Protein AF-A0AAE3ZJN9-F1 (afdb_monomer)

Secondary structure (DSSP, 8-state):
--------HHHHHHHHHHHHHHHHHHHHHHHHHHHHTT-TTTTTTTSHHHHHHHHHHHHHHHHHHHHHHHHHHHHHHHHHHHHHHHHHHHHHHHHHHHHHHTTT--

Foldseek 3Di:
DPPPDPDDLVVLLVVLVVLLVVLVVLVVVLVVLVVVLPPCVPQDPVRSVVSVVVNVVSVVVSVVSVVSSVVSNVVSVVSNVVSVVVVVVVVVVVVVVVVVVVVVPD

Nearest PDB structures (foldseek):
  6yvd-assembly1_D  TM=7.769E-01  e=5.037E+00  Saccharomyces cerevisiae S288C
  2b5u-assembly2_C  TM=4.331E-01  e=5.037E+00  Escherichia coli

Organism: NCBI:txid587534

Sequence (106 aa):
MADGWAVDPDQIRDHATAVDGLAGRIDTVQGASAHIARNDEAYGLLCGWIGAVLEGRHQRQDELTGRLQSNLRTAAELLRRSADGYDAADADSAAGLRSIGSRLDP

Solvent-accessible surface area (backbone atoms only — not comparable to full-atom values): 5878 Å² total; per-residue (Å²): 129,83,85,74,75,89,72,58,45,64,60,34,45,51,48,20,51,53,36,44,51,52,31,50,53,49,50,52,49,50,57,53,48,65,58,61,75,69,49,81,73,79,55,42,92,90,38,47,71,56,52,56,58,51,46,62,49,48,56,55,47,50,54,53,51,50,52,49,34,52,50,32,50,51,49,24,51,50,34,42,54,51,22,53,50,50,54,50,54,50,51,53,51,53,49,53,52,50,58,53,49,62,72,71,60,130

Mean predicted aligned error: 8.58 Å

Structure (mmCIF, N/CA/C/O backbone):
data_AF-A0AAE3ZJN9-F1
#
_entry.id   AF-A0AAE3ZJN9-F1
#
loop_
_atom_site.group_PDB
_atom_site.id
_atom_site.type_symbol
_atom_site.label_atom_id
_atom_site.label_alt_id
_atom_site.label_comp_id
_atom_site.label_asym_id
_atom_site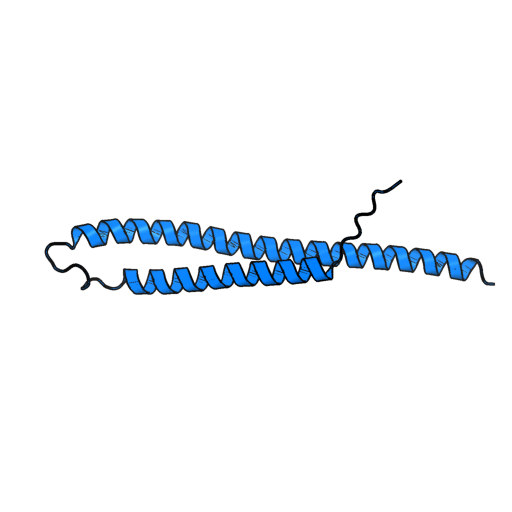.label_entity_id
_atom_site.label_seq_id
_atom_site.pdbx_PDB_ins_code
_atom_site.Cartn_x
_atom_site.Cartn_y
_atom_site.Cartn_z
_atom_site.occupancy
_atom_site.B_iso_or_equiv
_atom_site.auth_seq_id
_atom_site.auth_comp_id
_atom_site.auth_asym_id
_atom_site.auth_atom_id
_atom_site.pdbx_PDB_model_num
ATOM 1 N N . MET A 1 1 ? 31.424 6.284 -11.187 1.00 37.00 1 MET A N 1
ATOM 2 C CA . MET A 1 1 ? 30.723 5.076 -11.661 1.00 37.00 1 MET A CA 1
ATOM 3 C C . MET A 1 1 ? 29.433 5.047 -10.877 1.00 37.00 1 MET A C 1
ATOM 5 O O . MET A 1 1 ? 29.516 5.159 -9.663 1.00 37.00 1 MET A O 1
ATOM 9 N N . ALA A 1 2 ? 28.281 5.112 -11.540 1.00 48.59 2 ALA A N 1
ATOM 10 C CA . ALA A 1 2 ? 27.011 5.104 -10.827 1.00 48.59 2 ALA A CA 1
ATOM 11 C C . ALA A 1 2 ? 26.870 3.738 -10.154 1.00 48.59 2 ALA A C 1
ATOM 13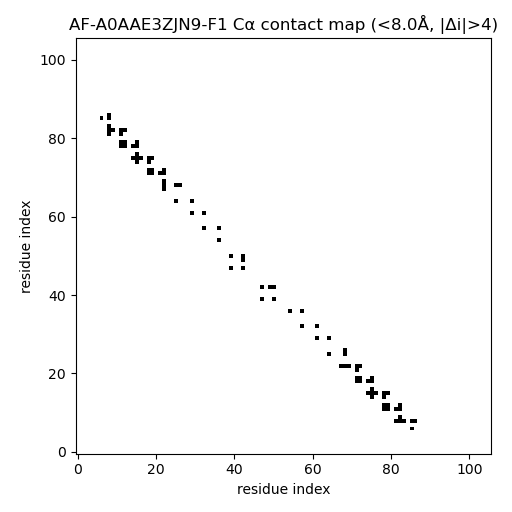 O O . ALA A 1 2 ? 26.924 2.723 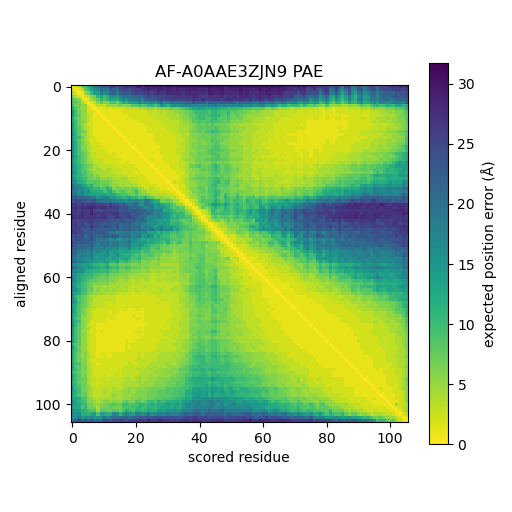-10.849 1.00 48.59 2 ALA A O 1
ATOM 14 N N . ASP A 1 3 ? 26.738 3.717 -8.830 1.00 54.50 3 ASP A N 1
ATOM 15 C CA . ASP A 1 3 ? 26.266 2.540 -8.108 1.00 54.50 3 ASP A CA 1
ATOM 16 C C . ASP A 1 3 ? 24.814 2.320 -8.539 1.00 54.50 3 ASP A C 1
ATOM 18 O O . ASP A 1 3 ? 23.869 2.848 -7.952 1.00 54.50 3 ASP A O 1
ATOM 22 N N . GLY A 1 4 ? 24.651 1.638 -9.672 1.00 56.75 4 GLY A N 1
ATOM 23 C CA . GLY A 1 4 ? 23.361 1.246 -10.204 1.00 56.75 4 GLY A CA 1
ATOM 24 C C . GLY A 1 4 ? 22.784 0.203 -9.270 1.00 56.75 4 GLY A C 1
ATOM 25 O O . GLY A 1 4 ? 23.149 -0.968 -9.338 1.00 56.75 4 GLY A O 1
ATOM 26 N N . TRP A 1 5 ? 21.912 0.632 -8.366 1.00 58.94 5 TRP A N 1
ATOM 27 C CA . TRP A 1 5 ? 21.085 -0.294 -7.617 1.00 58.94 5 TRP A CA 1
ATOM 28 C C . TRP A 1 5 ? 20.205 -1.034 -8.623 1.00 58.94 5 TRP A C 1
ATOM 30 O O . TRP A 1 5 ? 19.355 -0.422 -9.267 1.00 58.94 5 TRP A O 1
ATOM 40 N N . ALA A 1 6 ? 20.437 -2.340 -8.772 1.00 69.06 6 ALA A N 1
ATOM 41 C CA . ALA A 1 6 ? 19.547 -3.237 -9.495 1.00 69.06 6 ALA A CA 1
ATOM 42 C C . ALA A 1 6 ? 18.267 -3.389 -8.666 1.00 69.06 6 ALA A C 1
ATOM 44 O O . ALA A 1 6 ? 18.143 -4.283 -7.831 1.00 69.06 6 ALA A O 1
ATOM 45 N N . VAL A 1 7 ? 17.368 -2.425 -8.822 1.00 81.88 7 VAL A N 1
ATOM 46 C CA . VAL A 1 7 ? 16.034 -2.458 -8.241 1.00 81.88 7 VAL A CA 1
ATOM 47 C C . VAL A 1 7 ? 15.113 -3.117 -9.248 1.00 81.88 7 VAL A C 1
ATOM 49 O O . VAL A 1 7 ? 15.090 -2.729 -10.410 1.00 81.88 7 VAL A O 1
ATOM 52 N N . ASP A 1 8 ? 14.367 -4.109 -8.779 1.00 90.56 8 ASP A N 1
ATOM 53 C CA . ASP A 1 8 ? 13.300 -4.757 -9.526 1.00 90.56 8 ASP A CA 1
ATOM 54 C C . ASP A 1 8 ? 11.983 -3.988 -9.279 1.00 90.56 8 ASP A C 1
ATOM 56 O O . ASP A 1 8 ? 11.480 -3.994 -8.145 1.00 90.56 8 ASP A O 1
ATOM 60 N N . PRO A 1 9 ? 11.429 -3.290 -10.289 1.00 93.94 9 PRO A N 1
ATOM 61 C CA . PRO A 1 9 ? 10.187 -2.530 -10.151 1.00 93.94 9 PRO A CA 1
ATOM 62 C C . PRO A 1 9 ? 8.997 -3.403 -9.740 1.00 93.94 9 PRO A C 1
ATOM 64 O O . PRO A 1 9 ? 8.104 -2.926 -9.034 1.00 93.94 9 PRO A O 1
ATOM 67 N N . ASP A 1 10 ? 8.999 -4.687 -10.099 1.00 95.31 10 ASP A N 1
ATOM 68 C CA . ASP A 1 10 ? 7.913 -5.599 -9.749 1.00 95.31 10 ASP A CA 1
ATOM 69 C C . ASP A 1 10 ? 7.943 -5.954 -8.259 1.00 95.31 10 ASP A C 1
ATOM 71 O O . ASP A 1 10 ? 6.899 -5.950 -7.609 1.00 95.31 10 ASP A O 1
ATOM 75 N N . GLN A 1 11 ? 9.128 -6.086 -7.653 1.00 95.69 11 GLN A N 1
ATOM 76 C CA . GLN A 1 11 ? 9.244 -6.236 -6.195 1.00 95.69 11 GLN A CA 1
ATOM 77 C C . GLN A 1 11 ? 8.718 -5.007 -5.438 1.00 95.69 11 GLN A C 1
ATOM 79 O O . GLN A 1 11 ? 8.141 -5.137 -4.353 1.00 95.69 11 GLN A O 1
ATOM 84 N N . ILE A 1 12 ? 8.872 -3.803 -6.000 1.00 96.31 12 ILE A N 1
ATOM 85 C CA . ILE A 1 12 ? 8.283 -2.590 -5.418 1.00 96.31 12 ILE A CA 1
ATOM 86 C C . ILE A 1 12 ? 6.750 -2.644 -5.501 1.00 96.31 12 ILE A C 1
ATOM 88 O O . ILE A 1 12 ? 6.070 -2.287 -4.533 1.00 96.31 12 ILE A O 1
ATOM 92 N N . ARG A 1 13 ? 6.191 -3.106 -6.626 1.00 98.06 13 ARG A N 1
ATOM 93 C CA . ARG A 1 13 ? 4.736 -3.265 -6.812 1.00 98.06 13 ARG A CA 1
ATOM 94 C C . ARG A 1 13 ? 4.148 -4.324 -5.883 1.00 98.06 13 ARG A C 1
ATOM 96 O O . ARG A 1 13 ? 3.086 -4.100 -5.294 1.00 98.06 13 ARG A O 1
ATOM 103 N N . ASP A 1 14 ? 4.862 -5.423 -5.678 1.00 98.00 14 ASP A N 1
ATOM 104 C CA . ASP A 1 14 ? 4.499 -6.453 -4.707 1.00 98.00 14 ASP A CA 1
ATOM 105 C C . ASP A 1 14 ? 4.495 -5.890 -3.283 1.00 98.00 14 ASP A C 1
ATOM 107 O O . ASP A 1 14 ? 3.549 -6.106 -2.518 1.00 98.00 14 ASP A O 1
ATOM 111 N N . HIS A 1 15 ? 5.502 -5.086 -2.927 1.00 97.44 15 HIS A N 1
ATOM 112 C CA . HIS A 1 15 ? 5.531 -4.431 -1.624 1.00 97.44 15 HIS A CA 1
ATOM 113 C C . HIS A 1 15 ? 4.382 -3.429 -1.453 1.00 97.44 15 HIS A C 1
ATOM 115 O O . HIS A 1 15 ? 3.732 -3.422 -0.406 1.00 97.44 15 HIS A O 1
ATOM 121 N N . ALA A 1 16 ? 4.066 -2.635 -2.480 1.00 98.25 16 ALA A N 1
ATOM 122 C CA . ALA A 1 16 ? 2.909 -1.741 -2.461 1.00 98.25 16 ALA A CA 1
ATOM 123 C C . ALA A 1 16 ? 1.600 -2.514 -2.215 1.00 98.25 16 ALA A C 1
ATOM 125 O O . ALA A 1 16 ? 0.780 -2.096 -1.397 1.00 98.25 16 ALA A O 1
ATOM 126 N N . THR A 1 17 ? 1.443 -3.682 -2.844 1.00 98.25 17 THR A N 1
ATOM 127 C CA . THR A 1 17 ? 0.295 -4.580 -2.632 1.00 98.25 17 THR A CA 1
ATOM 128 C C . THR A 1 17 ? 0.239 -5.107 -1.196 1.00 98.25 17 THR A C 1
ATOM 130 O O . THR A 1 17 ? -0.826 -5.130 -0.576 1.00 98.25 17 THR A O 1
ATOM 133 N N . ALA A 1 18 ? 1.382 -5.482 -0.617 1.00 98.12 18 ALA A N 1
ATOM 134 C CA . ALA A 1 18 ? 1.454 -5.907 0.780 1.00 98.12 18 ALA A CA 1
ATOM 135 C C . ALA A 1 18 ? 1.073 -4.775 1.756 1.00 98.12 18 ALA A C 1
ATOM 137 O O . ALA A 1 18 ? 0.367 -5.014 2.742 1.00 98.12 18 ALA A O 1
ATOM 138 N N . VAL A 1 19 ? 1.497 -3.539 1.472 1.00 98.06 19 VAL A N 1
ATOM 139 C CA . VAL A 1 19 ? 1.137 -2.346 2.256 1.00 98.06 19 VAL A CA 1
ATOM 140 C C . VAL A 1 19 ? -0.364 -2.055 2.162 1.00 98.06 19 VAL A C 1
ATOM 142 O O . VAL A 1 19 ? -0.994 -1.802 3.193 1.00 98.06 19 VAL A O 1
ATOM 145 N N . ASP A 1 20 ? -0.965 -2.167 0.975 1.00 97.56 20 ASP A N 1
ATOM 146 C CA . ASP A 1 20 ? -2.420 -2.053 0.803 1.00 97.56 20 ASP A CA 1
ATOM 147 C C . ASP A 1 20 ? -3.169 -3.135 1.602 1.00 97.56 20 ASP A C 1
ATOM 149 O O . ASP A 1 20 ? -4.168 -2.849 2.267 1.00 97.56 20 ASP A O 1
ATOM 153 N N . GLY A 1 21 ? -2.645 -4.364 1.630 1.00 96.81 21 GLY A N 1
ATOM 154 C CA . GLY A 1 21 ? -3.171 -5.442 2.470 1.00 96.81 21 GLY A CA 1
ATOM 155 C C . GLY A 1 21 ? -3.147 -5.103 3.966 1.00 96.81 21 GLY A C 1
ATOM 156 O O . GLY A 1 21 ? -4.115 -5.367 4.685 1.00 96.81 21 GLY A O 1
ATOM 157 N N . LEU A 1 22 ? -2.077 -4.465 4.452 1.00 95.69 22 LEU A N 1
ATOM 158 C CA . LEU A 1 22 ? -2.007 -3.984 5.835 1.00 95.69 22 LEU A CA 1
ATOM 159 C C . LEU A 1 22 ? -3.030 -2.869 6.103 1.00 95.69 22 LEU A C 1
ATOM 161 O O . LEU A 1 22 ? -3.706 -2.906 7.133 1.00 95.69 22 LEU A O 1
ATOM 165 N N . ALA A 1 23 ? -3.191 -1.921 5.178 1.00 94.69 23 ALA A N 1
ATOM 166 C CA . ALA A 1 23 ? -4.204 -0.871 5.284 1.00 94.69 23 ALA A CA 1
ATOM 167 C C . ALA A 1 23 ? -5.634 -1.446 5.326 1.00 94.69 23 ALA A C 1
ATOM 169 O O . ALA A 1 23 ? -6.475 -0.956 6.083 1.00 94.69 23 ALA A O 1
ATOM 170 N N . GLY A 1 24 ? -5.902 -2.520 4.574 1.00 93.19 24 GLY A N 1
ATOM 171 C CA . GLY A 1 24 ? -7.172 -3.250 4.619 1.00 93.19 24 GLY A CA 1
ATOM 172 C C . GLY A 1 24 ? -7.425 -3.943 5.962 1.00 93.19 24 GLY A C 1
ATOM 173 O O . GLY A 1 24 ? -8.522 -3.865 6.505 1.00 93.19 24 GLY A O 1
ATOM 174 N N . ARG A 1 25 ? -6.400 -4.552 6.569 1.00 93.00 25 ARG A N 1
ATOM 175 C CA . ARG A 1 25 ? -6.522 -5.148 7.916 1.00 93.00 25 ARG A CA 1
ATOM 176 C C . ARG A 1 25 ? -6.850 -4.106 8.983 1.00 93.00 25 ARG A C 1
ATOM 178 O O . ARG A 1 25 ? -7.581 -4.403 9.923 1.00 93.00 25 ARG A O 1
ATOM 185 N N . ILE A 1 26 ? -6.320 -2.894 8.835 1.00 90.19 26 ILE A N 1
ATOM 186 C CA . ILE A 1 26 ? -6.646 -1.770 9.713 1.00 90.19 26 ILE A CA 1
ATOM 187 C C . ILE A 1 26 ? -8.121 -1.365 9.580 1.00 90.19 26 ILE A C 1
ATOM 189 O O . ILE A 1 26 ? -8.769 -1.112 10.593 1.00 90.19 26 ILE A O 1
ATOM 193 N N . ASP A 1 27 ? -8.663 -1.377 8.362 1.00 87.44 27 ASP A N 1
ATOM 194 C CA . ASP A 1 27 ? -10.087 -1.128 8.107 1.00 87.44 27 ASP A CA 1
ATOM 195 C C . ASP A 1 27 ? -10.975 -2.140 8.850 1.00 87.44 27 ASP A C 1
ATOM 197 O O . ASP A 1 27 ? -11.920 -1.771 9.546 1.00 87.44 27 ASP A O 1
ATOM 201 N N . THR A 1 28 ? -10.601 -3.425 8.808 1.00 88.69 28 THR A N 1
ATOM 202 C CA . THR A 1 28 ? -11.286 -4.482 9.566 1.00 88.69 28 THR A CA 1
ATOM 203 C C . 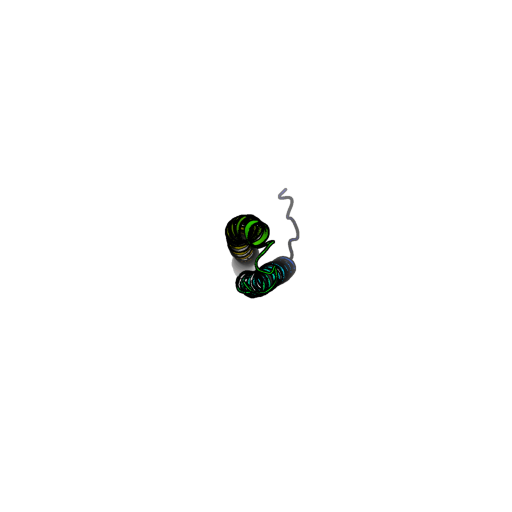THR A 1 28 ? -11.252 -4.227 11.076 1.00 88.69 28 THR A C 1
ATOM 205 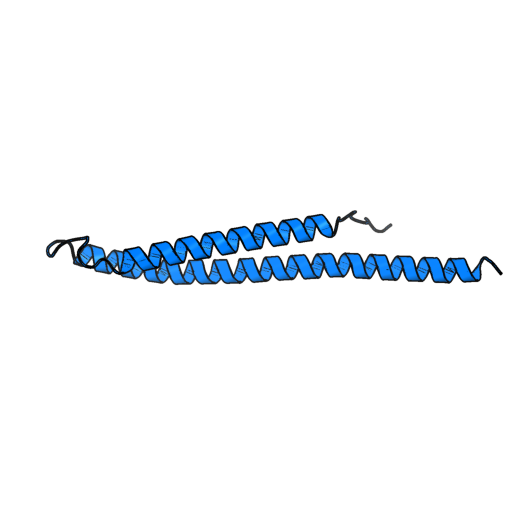O O . THR A 1 28 ? -12.261 -4.430 11.752 1.00 88.69 28 THR A O 1
ATOM 208 N N . VAL A 1 29 ? -10.119 -3.767 11.620 1.00 85.81 29 VAL A N 1
ATOM 209 C CA . VAL A 1 29 ? -9.996 -3.430 13.049 1.00 85.81 29 VAL A CA 1
ATOM 210 C C . VAL A 1 29 ? -10.916 -2.266 13.423 1.00 85.81 29 VAL A C 1
ATOM 212 O O . VAL A 1 29 ? -11.601 -2.353 14.440 1.00 85.81 29 VAL A O 1
ATOM 215 N N . GLN A 1 30 ? -10.993 -1.217 12.599 1.00 83.31 30 GLN A N 1
ATOM 216 C CA . GLN A 1 30 ? -11.921 -0.104 12.833 1.00 83.31 30 GLN A CA 1
ATOM 217 C C . GLN A 1 30 ? -13.381 -0.550 12.768 1.00 83.31 30 GLN A C 1
ATOM 219 O O . GLN A 1 30 ? -14.167 -0.207 13.650 1.00 83.31 30 GLN A O 1
ATOM 224 N N . GLY A 1 31 ? -13.741 -1.365 11.774 1.00 80.94 31 GLY A N 1
ATOM 225 C CA . GLY A 1 31 ? -15.088 -1.921 11.662 1.00 80.94 31 GLY A CA 1
ATOM 226 C C . GLY A 1 31 ? -15.489 -2.738 12.895 1.00 80.94 31 GLY A C 1
ATOM 227 O O . GLY A 1 31 ? -16.602 -2.590 13.401 1.00 80.94 31 GLY A O 1
ATOM 228 N N . ALA A 1 32 ? -14.567 -3.549 13.426 1.00 81.31 32 ALA A N 1
ATOM 229 C CA . ALA A 1 32 ? -14.782 -4.304 14.659 1.00 81.31 32 ALA A CA 1
ATOM 230 C C . ALA A 1 32 ? -14.897 -3.389 15.895 1.00 81.31 32 ALA A C 1
ATOM 232 O O . ALA A 1 32 ? -15.803 -3.573 16.708 1.00 81.31 32 ALA A O 1
ATOM 233 N N . SER A 1 33 ? -14.032 -2.377 16.011 1.00 73.31 33 SER A N 1
ATOM 234 C CA . SER A 1 33 ? -14.054 -1.380 17.096 1.00 73.31 33 SER A CA 1
ATOM 235 C C . SER A 1 33 ? -15.398 -0.638 17.158 1.00 73.31 33 SER A C 1
ATOM 237 O O . SER A 1 33 ? -16.062 -0.617 18.197 1.00 73.31 33 SER A O 1
ATOM 239 N N . ALA A 1 34 ? -15.881 -0.149 16.011 1.00 73.19 34 ALA A N 1
ATOM 240 C CA . ALA A 1 34 ? -17.157 0.561 15.884 1.00 73.19 34 ALA A CA 1
ATOM 241 C C . ALA A 1 34 ? -18.394 -0.318 16.164 1.00 73.19 34 ALA A C 1
ATOM 243 O O . ALA A 1 34 ? -19.492 0.191 16.419 1.00 73.19 34 ALA A O 1
ATOM 244 N N . HIS A 1 35 ? -18.254 -1.643 16.083 1.00 70.31 35 HIS A N 1
ATOM 245 C CA . HIS A 1 35 ? -19.305 -2.574 16.487 1.00 70.31 35 HIS A CA 1
ATOM 246 C C . HIS A 1 35 ? -19.377 -2.712 18.016 1.00 70.31 35 HIS A C 1
ATOM 248 O O . HIS A 1 35 ? -20.471 -2.740 18.573 1.00 70.31 35 HIS A O 1
ATOM 254 N N . ILE A 1 36 ? -18.227 -2.729 18.699 1.00 65.88 36 ILE A N 1
ATOM 255 C CA . ILE A 1 36 ? -18.127 -2.885 20.160 1.00 65.88 36 ILE A CA 1
ATOM 256 C C . ILE A 1 36 ? -18.570 -1.612 20.899 1.00 65.88 36 ILE A C 1
ATOM 258 O O . ILE A 1 36 ? -19.243 -1.710 21.922 1.00 65.88 36 ILE A O 1
ATOM 262 N N . ALA A 1 37 ? -18.247 -0.428 20.368 1.00 61.62 37 ALA A N 1
ATOM 263 C CA . ALA A 1 37 ? -18.606 0.873 20.951 1.00 61.62 37 ALA A CA 1
ATOM 264 C C . ALA A 1 37 ? -20.127 1.108 21.106 1.00 61.62 37 ALA A C 1
ATOM 266 O O . ALA A 1 37 ? -20.549 1.923 21.913 1.00 61.62 37 ALA A O 1
ATOM 267 N N . ARG A 1 38 ? -20.974 0.373 20.369 1.00 54.75 38 ARG A N 1
ATOM 268 C CA . ARG A 1 38 ? -22.443 0.533 20.385 1.00 54.75 38 ARG A CA 1
ATOM 269 C C . ARG A 1 38 ? -23.185 -0.442 21.302 1.00 54.75 38 ARG A C 1
ATOM 271 O O . ARG A 1 38 ? -24.404 -0.554 21.199 1.00 54.75 38 ARG A O 1
ATOM 278 N N . ASN A 1 39 ? -22.481 -1.171 22.166 1.00 60.00 39 ASN A N 1
ATOM 279 C CA . ASN A 1 39 ? -23.114 -2.088 23.111 1.00 60.00 39 ASN A CA 1
ATOM 280 C C . ASN A 1 39 ? -23.244 -1.456 24.506 1.00 60.00 39 ASN A C 1
ATOM 282 O O . ASN A 1 39 ? -22.533 -1.826 25.443 1.00 60.00 39 ASN A O 1
ATOM 286 N N . ASP A 1 40 ? -24.181 -0.516 24.637 1.00 56.12 40 ASP A N 1
ATOM 287 C CA . ASP A 1 40 ? -24.498 0.173 25.899 1.00 56.12 40 ASP A CA 1
ATOM 288 C C . ASP A 1 40 ? -25.056 -0.775 26.983 1.00 56.12 40 ASP A C 1
ATOM 290 O O . ASP A 1 40 ? -25.067 -0.444 28.170 1.00 56.12 40 ASP A O 1
ATOM 294 N N . GLU A 1 41 ? -25.473 -1.989 26.606 1.00 59.59 41 GLU A N 1
ATOM 295 C CA . GLU A 1 41 ? -25.961 -3.023 27.526 1.00 59.59 41 GLU A CA 1
ATOM 296 C C . GLU A 1 41 ? -24.832 -3.881 28.128 1.00 59.59 41 GLU A C 1
ATOM 298 O O . GLU A 1 41 ? -25.047 -4.565 29.131 1.00 59.59 41 GLU A O 1
ATOM 303 N N . ALA A 1 42 ? -23.611 -3.827 27.578 1.00 59.12 42 ALA A N 1
ATOM 304 C CA . ALA A 1 42 ? -22.519 -4.737 27.939 1.00 59.12 42 ALA A CA 1
ATOM 305 C C . ALA A 1 42 ? -22.031 -4.606 29.392 1.00 59.12 42 ALA A C 1
ATOM 307 O O . ALA A 1 42 ? -21.512 -5.571 29.955 1.00 59.12 42 ALA A O 1
ATOM 308 N N . TYR A 1 43 ? -22.175 -3.426 30.003 1.00 61.75 43 TYR A N 1
ATOM 309 C CA . TYR A 1 43 ? -21.594 -3.138 31.320 1.00 61.75 43 TYR A CA 1
ATOM 310 C C . TYR A 1 43 ? -22.632 -3.040 32.451 1.00 61.75 43 TYR A C 1
ATOM 312 O O . TYR A 1 43 ? -22.259 -3.055 33.623 1.00 61.75 43 TYR A O 1
ATOM 320 N N . GLY A 1 44 ? -23.932 -3.016 32.141 1.00 65.62 44 GLY A N 1
ATOM 321 C CA . GLY A 1 44 ? -24.995 -2.883 33.142 1.00 65.62 44 GLY A CA 1
ATOM 322 C C . GLY A 1 44 ? -24.989 -1.540 33.896 1.00 65.62 44 GLY A C 1
ATOM 323 O O . GLY A 1 44 ? -24.035 -0.762 33.862 1.00 65.62 44 GLY A O 1
ATOM 324 N N . LEU A 1 45 ? -26.079 -1.256 34.618 1.00 70.50 45 LEU A N 1
ATOM 325 C CA . LEU A 1 45 ? -26.349 0.067 35.208 1.00 70.50 45 LEU A CA 1
ATOM 326 C C . LEU A 1 45 ? -25.282 0.536 36.222 1.00 70.50 45 LEU A C 1
ATOM 328 O O . LEU A 1 45 ? -25.054 1.732 36.378 1.00 70.50 45 LEU A O 1
ATOM 332 N N . LEU A 1 46 ? -24.620 -0.402 36.909 1.00 65.50 46 LEU A N 1
ATOM 333 C CA . LEU A 1 46 ? -23.631 -0.105 37.953 1.00 65.50 46 LEU A CA 1
ATOM 334 C C . LEU A 1 46 ? -22.232 0.208 37.397 1.00 65.50 46 LEU A C 1
ATOM 336 O O . LEU A 1 46 ? -21.466 0.919 38.047 1.00 65.50 46 LEU A O 1
ATOM 340 N N . CYS A 1 47 ? -21.898 -0.275 36.196 1.00 68.12 47 CYS A N 1
ATOM 341 C CA . CYS A 1 47 ? -20.581 -0.076 35.582 1.00 68.12 47 CYS A CA 1
ATOM 342 C C . CYS A 1 47 ? -20.617 0.879 34.378 1.00 68.12 47 CYS A C 1
ATOM 344 O O . CYS A 1 47 ? -19.628 0.980 33.656 1.00 68.12 47 CYS A O 1
ATOM 346 N N . GLY A 1 48 ? -21.707 1.628 34.171 1.00 68.94 48 GLY A N 1
ATOM 347 C CA . GLY A 1 48 ? -21.848 2.559 33.040 1.00 68.94 48 GLY A CA 1
ATOM 348 C C . GLY A 1 48 ? -20.746 3.629 32.951 1.00 68.94 48 GLY A C 1
ATOM 349 O O . GLY A 1 48 ? -20.378 4.055 31.858 1.00 68.94 48 GLY A O 1
ATOM 350 N N . TRP A 1 49 ? -20.133 4.005 34.081 1.00 70.69 49 TRP A N 1
ATOM 351 C CA . TRP A 1 49 ? -18.987 4.923 34.106 1.00 70.69 49 TRP A CA 1
ATOM 352 C C . TRP A 1 49 ? -17.735 4.349 33.413 1.00 70.69 49 TRP A C 1
ATOM 354 O O . TRP A 1 49 ? -16.944 5.109 32.855 1.00 70.69 49 TRP A O 1
ATOM 364 N N . ILE A 1 50 ? -17.566 3.019 33.404 1.00 70.75 50 ILE A N 1
ATOM 365 C CA . ILE A 1 50 ? -16.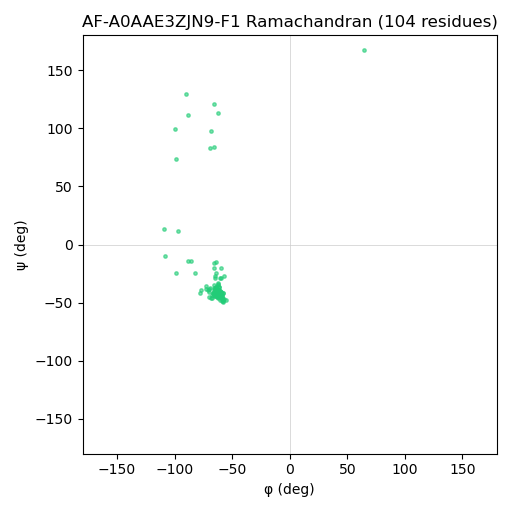480 2.328 32.691 1.00 70.75 50 ILE A CA 1
ATOM 366 C C . ILE A 1 50 ? -16.711 2.426 31.182 1.00 70.75 50 ILE A C 1
ATOM 368 O O . ILE A 1 50 ? -15.769 2.714 30.446 1.00 70.75 50 ILE A O 1
ATOM 372 N N . GLY A 1 51 ? -17.963 2.276 30.736 1.00 71.19 51 GLY A N 1
ATOM 373 C CA . GLY A 1 51 ? -18.353 2.458 29.336 1.00 71.19 51 GLY A CA 1
ATOM 374 C C . GLY A 1 51 ? -17.947 3.832 28.800 1.00 71.19 51 GLY A C 1
ATOM 375 O O . GLY A 1 51 ? -17.264 3.911 27.785 1.00 71.19 51 GLY A O 1
ATOM 376 N N . ALA A 1 52 ? -18.231 4.907 29.542 1.00 69.81 52 ALA A N 1
ATOM 377 C CA . ALA A 1 52 ? -17.854 6.267 29.143 1.00 69.81 52 ALA A CA 1
ATOM 378 C C . ALA A 1 52 ? -16.328 6.478 29.022 1.00 69.81 52 ALA A C 1
ATOM 380 O O . ALA A 1 52 ? -15.856 7.163 28.112 1.00 69.81 52 ALA A O 1
ATOM 381 N N . VAL A 1 53 ? -15.531 5.884 29.920 1.00 75.19 53 VAL A N 1
ATOM 382 C CA . VAL A 1 53 ? -14.058 5.966 29.862 1.00 75.19 53 VAL A CA 1
ATOM 383 C C . VAL A 1 53 ? -13.493 5.164 28.686 1.00 75.19 53 VAL A C 1
ATOM 385 O O . VAL A 1 53 ? -12.525 5.601 28.059 1.00 75.19 53 VAL A O 1
ATOM 388 N N . LEU A 1 54 ? -14.066 3.996 28.393 1.00 75.06 54 LEU A N 1
ATOM 389 C CA . LEU A 1 54 ? -13.656 3.155 27.269 1.00 75.06 54 LEU A CA 1
ATOM 390 C C . LEU A 1 54 ? -14.049 3.779 25.927 1.00 75.06 54 LEU A C 1
ATOM 392 O O . LEU A 1 54 ? -13.222 3.805 25.022 1.00 75.06 54 LEU A O 1
ATOM 396 N N . GLU A 1 55 ? -15.231 4.384 25.838 1.00 76.00 55 GLU A N 1
ATOM 397 C CA . GLU A 1 55 ? -15.709 5.089 24.646 1.00 76.00 55 GLU A CA 1
ATOM 398 C C . GLU A 1 55 ? -14.770 6.241 24.254 1.00 76.00 55 GLU A C 1
ATOM 400 O O . GLU A 1 55 ? -14.302 6.327 23.119 1.00 76.00 55 GLU A O 1
ATOM 405 N N . GLY A 1 56 ? -14.366 7.074 25.221 1.00 74.12 56 GLY A N 1
ATOM 406 C CA . GLY A 1 56 ? -13.390 8.141 24.968 1.00 74.12 56 GLY A CA 1
ATOM 407 C C . GLY A 1 56 ? -11.996 7.633 24.563 1.00 74.12 56 GLY A C 1
ATOM 408 O O . GLY A 1 56 ? -11.234 8.352 23.910 1.00 74.12 56 GLY A O 1
ATOM 409 N N . ARG A 1 57 ? -11.628 6.398 24.938 1.00 78.44 57 ARG A N 1
ATOM 410 C CA . ARG A 1 57 ? -10.393 5.747 24.466 1.00 78.44 57 ARG A CA 1
ATOM 411 C C . ARG A 1 57 ? -10.561 5.199 23.053 1.00 78.44 57 ARG A C 1
ATOM 413 O O . ARG A 1 57 ? -9.649 5.397 22.255 1.00 78.44 57 ARG A O 1
ATOM 420 N N . HIS A 1 58 ? -11.701 4.581 22.747 1.00 77.12 58 HIS A N 1
ATOM 421 C CA . HIS A 1 58 ? -12.024 4.069 21.417 1.00 77.12 58 HIS A CA 1
ATOM 422 C C . HIS A 1 58 ? -12.037 5.187 20.374 1.00 77.12 58 HIS A C 1
ATOM 424 O O . HIS A 1 58 ? -11.317 5.082 19.390 1.00 77.12 58 HIS A O 1
ATOM 430 N N . GLN A 1 59 ? -12.703 6.316 20.636 1.00 79.06 59 GLN A N 1
ATOM 431 C CA . GLN A 1 59 ? -12.730 7.443 19.690 1.00 79.06 59 GLN A CA 1
ATOM 432 C C . GLN A 1 59 ? -11.328 7.978 19.364 1.00 79.06 59 GLN A C 1
ATOM 434 O O . GLN A 1 59 ? -10.982 8.189 18.203 1.00 79.06 59 GLN A O 1
ATOM 439 N N . ARG A 1 60 ? -10.464 8.131 20.377 1.00 81.25 60 ARG A N 1
ATOM 440 C CA . ARG A 1 60 ? -9.068 8.542 20.151 1.00 81.25 60 ARG A CA 1
ATOM 441 C C . ARG A 1 60 ? -8.276 7.486 19.374 1.00 81.25 60 ARG A C 1
ATOM 443 O O . ARG A 1 60 ? -7.381 7.819 18.599 1.00 81.25 60 ARG A O 1
ATOM 450 N N . GLN A 1 61 ? -8.570 6.211 19.599 1.00 82.69 61 GLN A N 1
ATOM 451 C CA . GLN A 1 61 ? -7.941 5.114 18.876 1.00 82.69 61 GLN A CA 1
ATOM 452 C C . GLN A 1 61 ? -8.393 5.084 17.411 1.00 82.69 61 GLN A C 1
ATOM 454 O O . GLN A 1 61 ? -7.554 4.868 16.535 1.00 82.69 61 GLN A O 1
ATOM 459 N N . ASP A 1 62 ? -9.658 5.389 17.128 1.00 84.44 62 ASP A N 1
ATOM 460 C CA . ASP A 1 62 ? -10.201 5.472 15.772 1.00 84.44 62 ASP A CA 1
ATOM 461 C C . ASP A 1 62 ? -9.517 6.585 14.966 1.00 84.44 62 ASP A C 1
ATOM 463 O O . ASP A 1 62 ? -9.096 6.343 13.832 1.00 84.44 62 ASP A O 1
ATOM 467 N N . GLU A 1 63 ? -9.286 7.758 15.570 1.00 86.06 63 GLU A N 1
ATOM 468 C CA . GLU A 1 63 ? -8.525 8.855 14.949 1.00 86.06 63 GLU A CA 1
ATOM 469 C C . GLU A 1 63 ? -7.100 8.431 14.559 1.00 86.06 63 GLU A C 1
ATOM 471 O O . GLU A 1 63 ? -6.649 8.660 13.432 1.00 86.06 63 GLU A O 1
ATOM 476 N N . LEU A 1 64 ? -6.369 7.801 15.486 1.00 88.38 64 LEU A N 1
ATOM 477 C CA . LEU A 1 64 ? -4.998 7.340 15.239 1.00 88.38 64 LEU A CA 1
ATOM 478 C C . LEU A 1 64 ? -4.957 6.265 14.152 1.00 88.38 64 LEU A C 1
ATOM 480 O O . LEU A 1 64 ? -4.107 6.304 13.261 1.00 88.38 64 LEU A O 1
ATOM 484 N N . THR A 1 65 ? -5.901 5.334 14.213 1.00 87.88 65 THR A N 1
ATOM 485 C CA . THR A 1 65 ? -6.027 4.232 13.262 1.00 87.88 65 THR A CA 1
ATOM 486 C C . THR A 1 65 ? -6.374 4.749 11.864 1.00 87.88 65 THR A C 1
ATOM 488 O O . THR A 1 65 ? -5.795 4.289 10.880 1.00 87.88 65 THR A O 1
ATOM 491 N N . GLY A 1 66 ? -7.213 5.786 11.768 1.00 88.56 66 GLY A N 1
ATOM 492 C CA . GLY A 1 66 ? -7.566 6.424 10.499 1.00 88.56 66 GLY A CA 1
ATOM 493 C C . GLY A 1 66 ? -6.376 7.142 9.865 1.00 88.56 66 GLY A C 1
ATOM 494 O O . GLY A 1 66 ? -6.113 6.995 8.670 1.00 88.56 66 GLY A O 1
ATOM 495 N N . ARG A 1 67 ? -5.578 7.851 10.675 1.00 91.88 67 ARG A N 1
ATOM 496 C CA . ARG A 1 67 ? -4.323 8.467 10.212 1.00 91.88 67 ARG A CA 1
ATOM 497 C C . ARG A 1 67 ? -3.322 7.422 9.728 1.00 91.88 67 ARG A C 1
ATOM 499 O O . ARG A 1 67 ? -2.695 7.616 8.689 1.00 91.88 67 ARG A O 1
ATOM 506 N N . LEU A 1 68 ? -3.184 6.312 10.453 1.00 92.81 68 LEU A N 1
ATOM 507 C CA . LEU A 1 68 ? -2.309 5.213 10.053 1.00 92.81 68 LEU A CA 1
ATOM 508 C C . LEU A 1 68 ? -2.755 4.603 8.716 1.00 92.81 68 LEU A C 1
ATOM 510 O O . LEU A 1 68 ? -1.923 4.431 7.830 1.00 92.81 68 LEU A O 1
ATOM 514 N N . GLN A 1 69 ? -4.056 4.351 8.536 1.00 93.12 69 GLN A N 1
ATOM 515 C CA . GLN A 1 69 ? -4.607 3.848 7.275 1.00 93.12 69 GLN A CA 1
ATOM 516 C C . GLN A 1 69 ? -4.295 4.790 6.103 1.00 93.12 69 GLN A C 1
ATOM 518 O O . GLN A 1 69 ? -3.819 4.342 5.059 1.00 93.12 69 GLN A O 1
ATOM 523 N N . SER A 1 70 ? -4.518 6.097 6.282 1.00 93.56 70 SER A N 1
ATOM 524 C CA . SER A 1 70 ? -4.204 7.099 5.260 1.00 93.56 70 SER A CA 1
ATOM 525 C C . SER A 1 70 ? -2.719 7.093 4.901 1.00 93.56 70 SER A C 1
ATOM 527 O O . SER A 1 70 ? -2.377 7.106 3.723 1.00 93.56 70 SER A O 1
ATOM 529 N N . ASN A 1 71 ? -1.835 7.036 5.900 1.00 96.62 71 ASN A N 1
ATOM 530 C CA . ASN A 1 71 ? -0.393 7.031 5.671 1.00 96.62 71 ASN A CA 1
ATOM 531 C C . ASN A 1 71 ? 0.065 5.790 4.899 1.00 96.62 71 ASN A C 1
ATOM 533 O O . ASN A 1 71 ? 0.915 5.905 4.020 1.00 96.62 71 ASN A O 1
ATOM 537 N N . LEU A 1 72 ? -0.503 4.617 5.196 1.00 97.31 72 LEU A N 1
ATOM 538 C CA . LEU A 1 72 ? -0.178 3.384 4.477 1.00 97.31 72 LEU A CA 1
ATOM 539 C C . LEU A 1 72 ? -0.623 3.444 3.014 1.00 97.31 72 LEU A C 1
ATOM 541 O O . LEU A 1 72 ? 0.155 3.078 2.138 1.00 97.31 72 LEU A O 1
ATOM 545 N N . ARG A 1 73 ? -1.821 3.972 2.730 1.00 96.56 73 ARG A N 1
ATOM 546 C CA . ARG A 1 73 ? -2.283 4.174 1.344 1.00 96.56 73 ARG A CA 1
ATOM 547 C C . ARG A 1 73 ? -1.365 5.128 0.576 1.00 96.56 73 ARG A C 1
ATOM 549 O O . ARG A 1 73 ? -0.969 4.821 -0.545 1.00 96.56 73 ARG A O 1
ATOM 556 N N . THR A 1 74 ? -0.964 6.237 1.201 1.00 98.06 74 THR A N 1
ATOM 557 C CA . THR A 1 74 ? 0.014 7.167 0.615 1.00 98.06 74 THR A CA 1
ATOM 558 C C . THR A 1 74 ? 1.356 6.482 0.359 1.00 98.06 74 THR A C 1
ATOM 560 O O . THR A 1 74 ? 1.946 6.666 -0.701 1.00 98.06 74 THR A O 1
ATOM 563 N N . ALA A 1 75 ? 1.844 5.663 1.295 1.00 98.12 75 ALA A N 1
ATOM 564 C CA . ALA A 1 75 ? 3.091 4.923 1.121 1.00 98.12 75 ALA A CA 1
ATOM 565 C C . ALA A 1 75 ? 3.013 3.927 -0.050 1.00 98.12 75 ALA A C 1
ATOM 567 O O . ALA A 1 75 ? 3.925 3.891 -0.871 1.00 98.12 75 ALA A O 1
ATOM 568 N N . ALA A 1 76 ? 1.914 3.176 -0.178 1.00 98.38 76 ALA A N 1
ATOM 569 C CA . ALA A 1 76 ? 1.690 2.268 -1.304 1.00 98.38 76 ALA A CA 1
ATOM 570 C C . ALA A 1 76 ? 1.653 3.008 -2.654 1.00 98.38 76 ALA A C 1
ATOM 572 O O . ALA A 1 76 ? 2.210 2.538 -3.645 1.00 98.38 76 ALA A O 1
ATOM 573 N N . GLU A 1 77 ? 1.040 4.193 -2.702 1.00 98.38 77 GLU A N 1
ATOM 574 C CA . GLU A 1 77 ? 1.043 5.038 -3.899 1.00 98.38 77 GLU A CA 1
ATOM 575 C C . GLU A 1 77 ? 2.446 5.549 -4.255 1.00 98.38 77 GLU A C 1
ATOM 577 O O . GLU A 1 77 ? 2.837 5.506 -5.421 1.00 98.38 77 GLU A O 1
ATOM 582 N N . LEU A 1 78 ? 3.222 5.996 -3.265 1.00 98.31 78 LEU A N 1
ATOM 583 C CA . LEU A 1 78 ? 4.601 6.435 -3.482 1.00 98.31 78 LEU A CA 1
ATOM 584 C C . LEU A 1 78 ? 5.489 5.293 -3.983 1.00 98.31 78 LEU A C 1
ATOM 586 O O . LEU A 1 78 ? 6.275 5.514 -4.898 1.00 98.31 78 LEU A O 1
ATOM 590 N N . LEU A 1 79 ? 5.319 4.078 -3.455 1.00 98.19 79 LEU A N 1
ATOM 591 C CA . LEU A 1 79 ? 6.014 2.886 -3.947 1.00 98.19 79 LEU A CA 1
ATOM 592 C C . LEU A 1 79 ? 5.693 2.628 -5.424 1.00 98.19 79 LEU A C 1
ATOM 594 O O . LEU A 1 79 ? 6.609 2.479 -6.226 1.00 98.19 79 LEU A O 1
ATOM 598 N N . ARG A 1 80 ? 4.412 2.658 -5.815 1.00 98.25 80 ARG A N 1
ATOM 599 C CA . ARG A 1 80 ? 4.018 2.513 -7.229 1.00 98.25 80 ARG A CA 1
ATOM 600 C C . ARG A 1 80 ? 4.674 3.568 -8.120 1.00 98.25 80 ARG A C 1
ATOM 602 O O . ARG A 1 80 ? 5.283 3.218 -9.122 1.00 98.25 80 ARG A O 1
ATOM 609 N N . ARG A 1 81 ? 4.647 4.838 -7.704 1.00 98.06 81 ARG A N 1
ATOM 610 C CA . ARG A 1 81 ? 5.312 5.930 -8.437 1.00 98.06 81 ARG A CA 1
ATOM 611 C C . ARG A 1 81 ? 6.822 5.732 -8.545 1.00 98.06 81 ARG A C 1
ATOM 613 O O . ARG A 1 81 ? 7.405 6.083 -9.564 1.00 98.06 81 ARG A O 1
ATOM 620 N N . SER A 1 82 ? 7.462 5.186 -7.511 1.00 96.25 82 SER A N 1
ATOM 621 C CA . SER A 1 82 ? 8.881 4.834 -7.568 1.00 96.25 82 SER A CA 1
ATOM 622 C C . SER A 1 82 ? 9.148 3.727 -8.586 1.00 96.25 82 SER A C 1
ATOM 624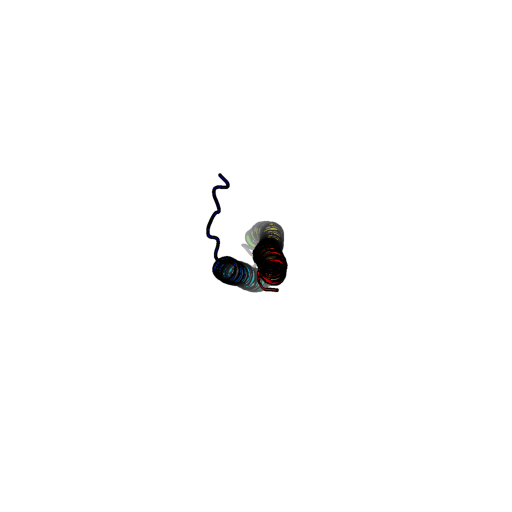 O O . SER A 1 82 ? 10.080 3.876 -9.369 1.00 96.25 82 SER A O 1
ATOM 626 N N . ALA A 1 83 ? 8.330 2.669 -8.625 1.00 96.31 83 ALA A N 1
ATOM 627 C CA . ALA A 1 83 ? 8.439 1.610 -9.634 1.00 96.31 83 ALA A CA 1
ATOM 628 C C . ALA A 1 83 ? 8.287 2.166 -11.060 1.00 96.31 83 ALA A C 1
ATOM 630 O O . ALA A 1 83 ? 9.128 1.906 -11.917 1.00 96.31 83 ALA A O 1
ATOM 631 N N . ASP A 1 84 ? 7.282 3.017 -11.284 1.00 96.69 84 ASP A N 1
ATOM 632 C CA . ASP A 1 84 ? 7.058 3.666 -12.581 1.00 96.69 84 ASP A CA 1
ATOM 633 C C . ASP A 1 84 ? 8.239 4.569 -12.984 1.00 96.69 84 ASP A C 1
ATOM 635 O O . ASP A 1 84 ? 8.588 4.664 -14.160 1.00 96.69 84 ASP A O 1
ATOM 639 N N . GLY A 1 85 ? 8.894 5.207 -12.007 1.00 95.00 85 GLY A N 1
ATOM 640 C CA . GLY A 1 85 ? 10.110 5.989 -12.228 1.00 95.00 85 GLY A CA 1
ATOM 641 C C . GLY A 1 85 ? 11.305 5.146 -12.686 1.00 95.00 85 GLY A C 1
ATOM 642 O O . GLY A 1 85 ? 12.070 5.601 -13.537 1.00 95.00 85 GLY A O 1
ATOM 643 N N . TYR A 1 86 ? 11.455 3.924 -12.164 1.00 93.06 86 TYR A N 1
ATOM 644 C CA . TYR A 1 86 ? 12.489 2.993 -12.626 1.00 93.06 86 TYR A CA 1
ATOM 645 C C . TYR A 1 86 ? 12.222 2.517 -14.057 1.00 93.06 86 TYR A C 1
ATOM 647 O O . TYR A 1 86 ? 13.129 2.588 -14.885 1.00 93.06 86 TYR A O 1
ATOM 655 N N . ASP A 1 87 ? 10.984 2.122 -14.372 1.00 93.44 87 ASP A N 1
ATOM 656 C CA . ASP A 1 87 ? 10.610 1.691 -15.727 1.00 93.44 87 ASP A CA 1
ATOM 657 C C . ASP A 1 87 ? 10.811 2.807 -16.759 1.00 93.44 87 ASP A C 1
ATOM 659 O O . ASP A 1 87 ? 11.308 2.565 -17.859 1.00 93.44 87 ASP A O 1
ATOM 663 N N . ALA A 1 88 ? 10.470 4.050 -16.403 1.00 94.38 88 ALA A N 1
ATOM 664 C CA . ALA A 1 88 ? 10.697 5.202 -17.269 1.00 94.38 88 ALA A CA 1
ATOM 665 C C . ALA A 1 88 ? 12.195 5.434 -17.534 1.00 94.38 88 ALA A C 1
ATOM 667 O O . ALA A 1 88 ? 12.596 5.631 -18.681 1.00 94.38 88 ALA A O 1
ATOM 668 N N . ALA A 1 89 ? 13.031 5.365 -16.494 1.00 91.62 89 ALA A N 1
ATOM 669 C CA . ALA A 1 89 ? 14.475 5.546 -16.631 1.00 91.62 89 ALA A CA 1
ATOM 670 C C . ALA A 1 89 ? 15.131 4.442 -17.482 1.00 91.62 89 ALA A C 1
ATOM 672 O O . ALA A 1 89 ? 16.038 4.730 -18.274 1.00 91.62 89 ALA A O 1
ATOM 673 N N . ASP A 1 90 ? 14.671 3.195 -17.349 1.00 90.94 90 ASP A N 1
ATOM 674 C CA . ASP A 1 90 ? 15.142 2.079 -18.173 1.00 90.94 90 ASP A CA 1
ATOM 675 C C . ASP A 1 90 ? 14.700 2.236 -19.636 1.00 90.94 90 ASP A C 1
ATOM 677 O O . ASP A 1 90 ? 15.522 2.152 -20.552 1.00 90.94 90 ASP A O 1
ATOM 681 N N . ALA A 1 91 ? 13.430 2.584 -19.871 1.00 92.50 91 ALA A N 1
ATOM 682 C CA . ALA A 1 91 ? 12.898 2.821 -21.210 1.00 92.50 91 ALA A CA 1
ATOM 683 C C . ALA A 1 91 ? 13.631 3.958 -21.944 1.00 92.50 91 ALA A C 1
ATOM 685 O O . ALA A 1 91 ? 13.976 3.806 -23.124 1.00 92.50 91 ALA A O 1
ATOM 686 N N . ASP A 1 92 ? 13.917 5.063 -21.250 1.00 94.81 92 ASP A N 1
ATOM 687 C CA . ASP A 1 92 ? 14.683 6.195 -21.779 1.00 94.81 92 ASP A CA 1
ATOM 688 C C . ASP A 1 92 ? 16.118 5.780 -22.131 1.00 94.81 92 ASP A C 1
ATOM 690 O O . ASP A 1 92 ? 16.622 6.091 -23.217 1.00 94.81 92 ASP A O 1
ATOM 694 N N . SER A 1 93 ? 16.762 5.004 -21.255 1.00 92.50 93 SER A N 1
ATOM 695 C CA . SER A 1 93 ? 18.108 4.469 -21.490 1.00 92.50 93 SER A CA 1
ATOM 696 C C . SER A 1 93 ? 18.136 3.534 -22.705 1.00 92.50 93 SER A C 1
ATOM 698 O O . SER A 1 93 ? 18.977 3.683 -23.597 1.00 92.50 93 SER A O 1
ATOM 700 N N . ALA A 1 94 ? 17.171 2.616 -22.807 1.00 93.25 94 ALA A N 1
ATOM 701 C CA . ALA A 1 94 ? 17.026 1.698 -23.932 1.00 93.25 94 ALA A CA 1
ATOM 702 C C . ALA A 1 94 ? 16.714 2.428 -25.252 1.00 93.25 94 ALA A C 1
ATOM 7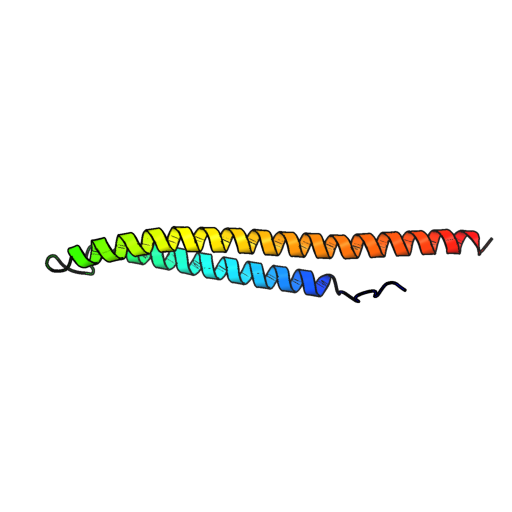04 O O . ALA A 1 94 ? 17.183 2.029 -26.322 1.00 93.25 94 ALA A O 1
ATOM 705 N N . ALA A 1 95 ? 15.920 3.502 -25.219 1.00 94.69 95 ALA A N 1
ATOM 706 C CA . ALA A 1 95 ? 15.669 4.351 -26.382 1.00 94.69 95 ALA A CA 1
ATOM 707 C C . ALA A 1 95 ? 16.947 5.071 -26.846 1.00 94.69 95 ALA A C 1
ATOM 709 O O . ALA A 1 95 ? 17.257 5.056 -28.042 1.00 94.69 95 ALA A O 1
ATOM 710 N N . GLY A 1 96 ? 17.726 5.624 -25.911 1.00 95.19 96 GLY A N 1
ATOM 711 C CA . GLY A 1 96 ? 19.019 6.246 -26.198 1.00 95.19 96 GLY A CA 1
ATOM 712 C C . GLY A 1 96 ? 20.006 5.276 -26.850 1.00 95.19 96 GLY A C 1
ATOM 713 O O . GLY A 1 96 ? 20.595 5.593 -27.885 1.00 95.19 96 GLY A O 1
ATOM 714 N N . LEU A 1 97 ? 20.128 4.061 -26.308 1.00 94.19 97 LEU A N 1
ATOM 715 C CA . LEU A 1 97 ? 21.002 3.021 -26.860 1.00 94.19 97 LEU A CA 1
ATOM 716 C C . LEU A 1 97 ? 20.577 2.580 -28.267 1.00 94.19 97 LEU A C 1
ATOM 718 O O . LEU A 1 97 ? 21.426 2.478 -29.152 1.00 94.19 97 LEU A O 1
ATOM 722 N N . ARG A 1 98 ? 19.274 2.384 -28.515 1.00 94.75 98 ARG A N 1
ATOM 723 C CA . ARG A 1 98 ? 18.752 2.047 -29.855 1.00 94.75 98 ARG A CA 1
ATOM 724 C C . ARG A 1 98 ? 19.032 3.141 -30.883 1.00 94.75 98 ARG A C 1
ATOM 726 O O . ARG A 1 98 ? 19.419 2.829 -32.004 1.00 94.75 98 ARG A O 1
ATOM 733 N N . SER A 1 99 ? 18.874 4.406 -30.491 1.00 94.06 99 SER A N 1
ATOM 734 C CA . SER A 1 99 ? 19.176 5.567 -31.339 1.00 94.06 99 SER A CA 1
ATOM 735 C C . SER A 1 99 ? 20.662 5.661 -31.697 1.00 94.06 99 SER A C 1
ATOM 737 O O . SER A 1 99 ? 21.022 6.033 -32.810 1.00 94.06 99 SER A O 1
ATOM 739 N N . ILE A 1 100 ? 21.552 5.299 -30.770 1.00 94.94 100 ILE A N 1
ATOM 740 C CA . ILE A 1 100 ? 22.990 5.227 -31.052 1.00 94.94 100 ILE A CA 1
ATOM 741 C C . ILE A 1 100 ? 23.291 4.053 -31.990 1.00 94.94 100 ILE A C 1
ATOM 743 O O . ILE A 1 100 ? 24.016 4.235 -32.964 1.00 94.94 100 IL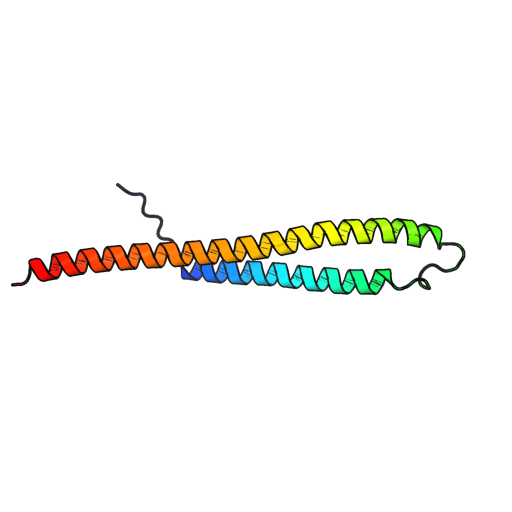E A O 1
ATOM 747 N N . GLY A 1 101 ? 22.708 2.877 -31.739 1.00 93.00 101 GLY A N 1
ATOM 748 C CA . GLY A 1 101 ? 22.892 1.688 -32.575 1.00 93.00 101 GLY A CA 1
ATOM 749 C C . GLY A 1 101 ? 22.467 1.907 -34.028 1.00 93.00 101 GLY A C 1
ATOM 750 O O . GLY A 1 101 ? 23.237 1.618 -34.938 1.00 93.00 101 GLY A O 1
ATOM 751 N N . SER A 1 102 ? 21.304 2.523 -34.261 1.00 93.19 102 SER A N 1
ATOM 752 C CA . SER A 1 102 ? 20.823 2.822 -35.620 1.00 93.19 102 SER A CA 1
ATOM 753 C C . SER A 1 102 ? 21.676 3.839 -36.384 1.00 93.19 102 SER A C 1
ATOM 755 O O . SER A 1 102 ? 21.545 3.960 -37.596 1.00 93.19 102 SER A O 1
ATOM 757 N N . ARG A 1 103 ? 22.544 4.591 -35.698 1.00 90.69 103 ARG A N 1
ATOM 758 C CA . ARG A 1 103 ? 23.514 5.501 -36.328 1.00 90.69 103 ARG A CA 1
ATOM 759 C C . ARG A 1 103 ? 24.834 4.816 -36.677 1.00 90.69 103 ARG A C 1
ATOM 761 O O . ARG A 1 103 ? 25.641 5.421 -37.379 1.00 90.69 103 ARG A O 1
ATOM 768 N N . LEU A 1 104 ? 25.082 3.625 -36.133 1.00 89.81 104 LEU A N 1
ATOM 769 C CA . LEU A 1 104 ? 26.318 2.862 -36.314 1.00 89.81 104 LEU A CA 1
ATOM 770 C C . LEU A 1 104 ? 26.189 1.768 -37.385 1.00 89.81 104 LEU A C 1
ATOM 772 O O . LEU A 1 104 ? 27.209 1.424 -37.975 1.00 89.81 104 LEU A O 1
ATOM 776 N N . ASP A 1 105 ? 24.975 1.283 -37.664 1.00 74.25 105 ASP A N 1
ATOM 777 C CA . ASP A 1 105 ? 24.662 0.402 -38.801 1.00 74.25 105 ASP A CA 1
ATOM 778 C C . ASP A 1 105 ? 24.051 1.225 -39.963 1.00 74.25 105 ASP A C 1
ATOM 780 O O . ASP A 1 105 ? 22.869 1.573 -39.882 1.00 74.25 105 ASP A O 1
ATOM 784 N N . PRO A 1 106 ? 24.833 1.598 -41.004 1.00 59.34 106 PRO A N 1
ATOM 785 C CA . PRO A 1 106 ? 24.353 2.355 -42.167 1.00 59.34 106 PRO A CA 1
ATOM 786 C C . PRO A 1 106 ? 23.512 1.539 -43.160 1.00 59.34 106 PRO A C 1
ATOM 788 O O . PRO A 1 106 ? 23.765 0.323 -43.322 1.00 59.34 106 PRO A O 1
#

Radius of gyration: 25.15 Å; Cα contacts (8 Å, |Δi|>4): 49; chains: 1; bounding box: 57×15×80 Å

InterPro domains:
  IPR022536 ESX-1 secretion-associated protein EspC [PF10824] (1-97)
  IPR036689 ESAT-6-like superfamily [SSF140453] (7-99)

pLDDT: mean 84.16, std 14.34, range [37.0, 98.38]

=== Feature glossary ===
Key to the feature types in this record:

Secondary structure (8-state, DSSP). Secondary structure is the local, repeating backbone conformation. DSSP classifies it into eight states by reading the hydrogen-bond network: three helix types (H, G, I), two β types (E, B), two non-regular types (T, S), and unstructured coil (-).

Backbone torsions (φ/ψ). Backbone dihedral angles. Every residue except chain termini has a φ (preceding-C → N → Cα → C) and a ψ (N → Cα → C → next-N). They are reported in degrees following the IUPAC sign convention. Secondary structure is essentially a statement about which (φ, ψ) basin each residue occupies.

Predicted aligned error. Predicted Aligned Error (PAE) is an AlphaFold confidence matrix: entry (i, j) is the expected error in the position of residue j, in ångströms, when the prediction is superimposed on the true structure at residue i. Low PAE within a block of residues means that block is internally rigid and well-predicted; high PAE between two blocks means their relative placement is uncertain even if each block individually is confident.

B-factor. B-factor (Debye–Waller factor) reflects atomic displacement in the crystal lattice. It is an experimental observable (units Å²), not a prediction; low values mean the atom is pinned down, high values mean it moves or is heterogeneous across the crystal.

Secondary structure (3-state, P-SEA). Three-state secondary structure (P-SEA) collapses the eight DSSP classes into helix (a), strand (b), and coil (c). P-SEA assigns these from Cα geometry alone — distances and angles — without requiring backbone oxygens, so it works on any Cα trace.

Sequence. Primary structure: the covalent order of the twenty standard amino acids along the backbone. Two proteins with the same sequence will (almost always) fold to the same structure; two with 30% identity often share a fold but not the details.

pLDDT. pLDDT is the predicted lDDT-Cα score: AlphaFold's confidence that the local environment of each residue (all inter-atomic distances within 15 Å) is correctly placed. It is a per-residue number between 0 and 100, with higher meaning more reliable.

InterPro / GO / CATH / organism. Functional annotations link the protein to curated databases. InterPro entries identify conserved domains and families by matching the sequence against member-database signatures (Pfam, PROSITE, CDD, …). Gene Ontology (GO) terms describe molecular function, biological process, and cellular component in a controlled vocabulary. CATH places the structure in a hierarchical fold classification (Class/Architecture/Topology/Homologous-superfamily). The organism is the source species.

Contact-map, Ramachandran, and PAE plots. Three diagnostic plots accompany the record. The Cα contact map visualizes the tertiary structure as a 2D adjacency matrix (8 Å cutoff, sequence-local contacts suppressed). The Ramachandran plot shows the distribution of backbone (φ, ψ) torsions, with points in the α and β basins reflecting secondary structure content. The PAE plot shows AlphaFold's inter-residue confidence as a color matrix.

mmCIF coordinates. The mmCIF table is the protein's shape written out atom by atom. For each backbone N, Cα, C, and carbonyl O, it records an (x, y, z) coordinate triple in Å plus the residue type, chain letter, and residue number.

Radius of gyration, Cα contacts, bounding box. Three whole-structure scalars: the radius of gyration (RMS distance of Cα from centroid, in Å), the count of Cα–Cα contacts (pairs closer than 8 Å and separated by more than four residues in sequence — i.e. tertiary, not local, contacts), and the bounding-box dimensions. Together they distinguish compact globular folds from extended fibres or disordered chains.

Foldseek 3Di. The Foldseek 3Di string encodes local tertiary geometry as a 20-letter alphabet — one character per residue — derived from the relative positions of nearby Cα atoms. Unlike the amino-acid sequence, 3Di is a direct function of the 3D structure, so two proteins with the same fold have similar 3Di strings even at low sequence identity.

Rendered structure images. Six rendered views show the 3D structure from the faces of a cube — i.e. along ±x, ±y, ±z. Rendering representation is drawn randomly per protein from cartoon (secondary-structure ribbons), sticks (backbone bonds), or molecular surface; coloring is either N→C rainbow (blue at the N-terminus through red at the C-terminus) or one color per chain.

Nearest PDB structures. The Foldseek neighbor list gives the closest experimentally determined structures in the PDB, ranked by structural alignment. TM-score near 1 means near-identical fold; near 0.3 means only rough topology match. This is how one finds what a novel AlphaFold prediction most resembles in the solved-structure universe.

Solvent-accessible surface area. SASA measures how much of the protein is reachable by solvent. It is computed by rolling a water-sized probe over the atomic surface and summing the exposed area (Å²). Per-residue SASA distinguishes core (buried, low SASA) from surface (exposed, high SASA) residues; total SASA is a whole-molecule size measure.